Protein AF-A0A098GGW6-F1 (afdb_monomer)

Secondary structure (DSSP, 8-state):
------------PPPP--B------TT-EEEEEEES-TT-TT-EEEEEE--SS--SSTT---BB--EE-TTSEEEEESPPSEEEEEEEEETTEEEEEEEEE-TT-EEEPP-EETHHHHTT--

pLDDT: mean 76.35, std 17.45, range [35.69, 96.44]

Foldseek 3Di:
DDDDPPPPPPPPDDQDAAEDQAQAAQLWKEKEFEPPQAPQVVKDKWKFADDPPPDPDVSPTHTYDWDADSRRIIMDGSDHWHKMKIWIDGVPDTDIDIDTIDHSDHHYDYYHYVVVVVVVVD

Nearest PDB structures (foldseek):
  4v4d-assembly1_B  TM=7.165E-01  e=1.167E-04  Pelobacter acidigallici
  6fwv-assembly1_A  TM=5.714E-01  e=3.503E-02  Bacillus anthracis
  7muy-assembly1_XH  TM=3.701E-01  e=2.649E-03  Legionella pneumophila
  7mus-assembly1_AH  TM=3.831E-01  e=1.054E-02  Legionella pneumophila
  8rt6-assembly1_B  TM=4.602E-01  e=1.236E-01  Escherichia coli

Organism: Legionella micdadei (NCB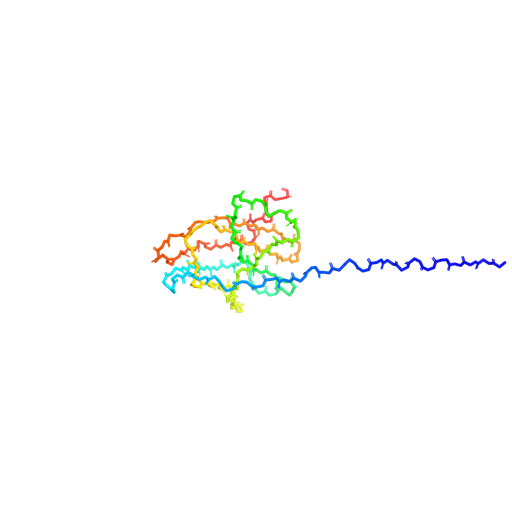I:txid451)

Radius of gyration: 18.22 Å; Cα contacts (8 Å, |Δi|>4): 222; chains: 1; bounding box: 70×32×35 Å

Sequence (122 aa):
MTVSINKKIPLQGIPPVILIKQGGSKKTGVVGRVLPWAGVEGSNIVLRWVTSEIAKEPWYRPVVPLTVTLGGQFYATGLSPGRYELVITTRGLNTSKQFTVKENEIRGLSLIDLRKVEVRQS

Mean predicted aligned error: 10.77 Å

Structure (mmCIF, N/CA/C/O backbone):
data_AF-A0A098GGW6-F1
#
_entry.id   AF-A0A098GGW6-F1
#
loop_
_atom_site.group_PDB
_atom_site.id
_atom_site.type_symbol
_atom_site.label_atom_id
_atom_site.label_alt_id
_atom_site.label_comp_id
_atom_site.label_asym_id
_atom_site.label_entity_id
_atom_site.label_seq_id
_atom_site.pdbx_PDB_ins_code
_atom_site.Cartn_x
_atom_site.Cartn_y
_atom_site.Cartn_z
_atom_site.occupancy
_atom_site.B_iso_or_equiv
_atom_site.auth_seq_id
_atom_site.auth_comp_id
_atom_site.auth_asym_id
_atom_site.auth_atom_id
_atom_site.pdbx_PDB_model_num
ATOM 1 N N . MET A 1 1 ? 57.317 -16.140 -0.641 1.00 37.75 1 MET A N 1
ATOM 2 C CA . MET A 1 1 ? 55.962 -16.733 -0.645 1.00 37.75 1 MET A CA 1
ATOM 3 C C . MET A 1 1 ? 54.968 -15.615 -0.410 1.00 37.75 1 MET A C 1
ATOM 5 O O . MET A 1 1 ? 55.008 -14.998 0.645 1.00 37.75 1 MET A O 1
ATOM 9 N N . THR A 1 2 ? 54.153 -15.297 -1.408 1.00 35.69 2 THR A N 1
ATOM 10 C CA . THR A 1 2 ? 53.204 -14.179 -1.349 1.00 35.69 2 THR A CA 1
ATOM 11 C C . THR A 1 2 ? 51.845 -14.732 -0.938 1.00 35.69 2 THR A C 1
ATOM 13 O O . THR A 1 2 ? 51.257 -15.514 -1.678 1.00 35.69 2 THR A O 1
ATOM 16 N N . VAL A 1 3 ? 51.368 -14.380 0.256 1.00 38.22 3 VAL A N 1
ATOM 17 C CA . VAL A 1 3 ? 50.041 -14.786 0.739 1.00 38.22 3 VAL A CA 1
ATOM 18 C C . VAL A 1 3 ? 49.023 -13.752 0.263 1.00 38.22 3 VAL A C 1
ATOM 20 O O . VAL A 1 3 ? 48.985 -12.625 0.752 1.00 38.22 3 VAL A O 1
ATOM 23 N N . SER A 1 4 ? 48.207 -14.129 -0.718 1.00 42.12 4 SER A N 1
ATOM 24 C CA . SER A 1 4 ? 47.079 -13.331 -1.196 1.00 42.12 4 SER A CA 1
ATOM 25 C C . SER A 1 4 ? 45.936 -13.395 -0.181 1.00 42.12 4 SER A C 1
ATOM 27 O O . SER A 1 4 ? 45.323 -14.443 0.020 1.00 42.12 4 SER A O 1
ATOM 29 N N . ILE A 1 5 ? 45.639 -12.272 0.472 1.00 49.94 5 ILE A N 1
ATOM 30 C CA . ILE A 1 5 ? 44.528 -12.166 1.421 1.00 49.94 5 ILE A CA 1
ATOM 31 C C . ILE A 1 5 ? 43.234 -12.048 0.613 1.00 49.94 5 ILE A C 1
ATOM 33 O O . ILE A 1 5 ? 42.916 -10.992 0.065 1.00 49.94 5 ILE A O 1
ATOM 37 N N . ASN A 1 6 ? 42.486 -13.144 0.524 1.00 47.34 6 ASN A N 1
ATOM 38 C CA . ASN A 1 6 ? 41.160 -13.163 -0.078 1.00 47.34 6 ASN A CA 1
ATOM 39 C C . ASN A 1 6 ? 40.197 -12.424 0.872 1.00 47.34 6 ASN A C 1
ATOM 41 O O . ASN A 1 6 ? 39.682 -13.004 1.830 1.00 47.34 6 ASN A O 1
ATOM 45 N N . LYS A 1 7 ? 40.029 -11.107 0.677 1.00 47.34 7 LYS A N 1
ATOM 46 C CA . LYS A 1 7 ? 39.069 -10.287 1.429 1.00 47.34 7 LYS A CA 1
ATOM 47 C C . LYS A 1 7 ? 37.663 -10.800 1.117 1.00 47.34 7 LYS A C 1
ATOM 49 O O . LYS A 1 7 ? 37.056 -10.395 0.131 1.00 47.34 7 LYS A O 1
ATOM 54 N N . LYS A 1 8 ? 37.138 -11.685 1.970 1.00 50.25 8 LYS A N 1
ATOM 55 C CA . LYS A 1 8 ? 35.704 -11.979 2.017 1.00 50.25 8 LYS A CA 1
ATOM 56 C C . LYS A 1 8 ? 34.993 -10.656 2.283 1.00 50.25 8 LYS A C 1
ATOM 58 O O . LYS A 1 8 ? 35.057 -10.133 3.393 1.00 50.25 8 LYS A O 1
ATOM 63 N N . ILE A 1 9 ? 34.377 -10.097 1.247 1.00 55.53 9 ILE A N 1
ATOM 64 C CA . ILE A 1 9 ? 33.450 -8.977 1.377 1.00 55.53 9 ILE A CA 1
ATOM 65 C C . ILE A 1 9 ? 32.352 -9.482 2.322 1.00 55.53 9 ILE A C 1
ATOM 67 O O . ILE A 1 9 ? 31.722 -10.493 1.995 1.00 55.53 9 ILE A O 1
ATOM 71 N N . PRO A 1 10 ? 32.156 -8.885 3.512 1.00 51.91 10 PRO A N 1
ATOM 72 C CA . PRO A 1 10 ? 31.053 -9.280 4.367 1.00 51.91 10 PRO A CA 1
ATOM 73 C C . PRO A 1 10 ? 29.775 -9.005 3.580 1.00 51.91 10 PRO A C 1
ATOM 75 O O . PRO A 1 10 ? 29.489 -7.860 3.233 1.00 51.91 10 PRO A O 1
ATOM 78 N N . LEU A 1 11 ? 29.053 -10.071 3.229 1.00 46.47 11 LEU A N 1
ATOM 79 C CA . LEU A 1 11 ? 27.734 -9.956 2.626 1.00 46.47 11 LEU A CA 1
ATOM 80 C C . LEU A 1 11 ? 26.900 -9.104 3.582 1.00 46.47 11 LEU A C 1
ATOM 82 O O . LEU A 1 11 ? 26.666 -9.501 4.724 1.00 46.47 11 LEU A O 1
ATOM 86 N N . GLN A 1 12 ? 26.528 -7.902 3.141 1.00 45.66 12 GLN A N 1
ATOM 87 C CA . GLN A 1 12 ? 25.672 -7.012 3.909 1.00 45.66 12 GLN A CA 1
ATOM 88 C C . GLN A 1 12 ? 24.363 -7.760 4.164 1.00 45.66 12 GLN A C 1
ATOM 90 O O . GLN A 1 12 ? 23.614 -8.045 3.231 1.00 45.66 12 GLN A O 1
ATOM 95 N N . GLY A 1 13 ? 24.132 -8.146 5.420 1.00 42.12 13 GLY A N 1
ATOM 96 C CA . GLY A 1 13 ? 22.936 -8.882 5.804 1.00 42.12 13 GLY A CA 1
ATOM 97 C C . GLY A 1 13 ? 21.700 -8.074 5.429 1.00 42.12 13 GLY A C 1
ATOM 98 O O . GLY A 1 13 ? 21.573 -6.914 5.822 1.00 42.12 13 GLY A O 1
ATOM 99 N N . ILE A 1 14 ? 20.801 -8.673 4.650 1.00 51.38 14 ILE A N 1
ATOM 100 C CA . ILE A 1 14 ? 19.496 -8.075 4.379 1.00 51.38 14 ILE A CA 1
ATOM 101 C C . ILE A 1 14 ? 18.720 -8.143 5.701 1.00 51.38 14 ILE A C 1
ATOM 103 O O . ILE A 1 14 ? 18.505 -9.249 6.205 1.00 51.38 14 ILE A O 1
ATOM 107 N N . PRO A 1 15 ? 18.330 -7.006 6.305 1.00 51.41 15 PRO A N 1
ATOM 108 C CA . PRO A 1 15 ? 17.592 -7.033 7.556 1.00 51.41 15 PRO A CA 1
ATOM 109 C C . PRO A 1 15 ? 16.237 -7.729 7.345 1.00 51.41 15 PRO A C 1
ATOM 111 O O . PRO A 1 15 ? 15.606 -7.537 6.299 1.00 51.41 15 PRO A O 1
ATOM 114 N N . PRO A 1 16 ? 15.773 -8.538 8.312 1.00 51.31 16 PRO A N 1
ATOM 115 C CA . PRO A 1 16 ? 14.499 -9.230 8.197 1.00 51.31 16 PRO A CA 1
ATOM 116 C C . PRO A 1 16 ? 13.344 -8.227 8.110 1.00 51.31 16 PRO A C 1
ATOM 118 O O . PRO A 1 16 ? 13.307 -7.220 8.819 1.00 51.31 16 PRO A O 1
ATOM 121 N N . VAL A 1 17 ? 12.368 -8.521 7.250 1.00 59.50 17 VAL A N 1
ATOM 122 C CA . VAL A 1 17 ? 11.119 -7.755 7.181 1.00 59.50 17 VAL A CA 1
ATOM 123 C C . VAL A 1 17 ? 10.212 -8.217 8.318 1.00 59.50 17 VAL A C 1
ATOM 125 O O . VAL A 1 17 ? 9.723 -9.344 8.311 1.00 59.50 17 VAL A O 1
ATOM 128 N N . ILE A 1 18 ? 9.978 -7.342 9.296 1.00 62.75 18 ILE A N 1
ATOM 129 C CA . ILE A 1 18 ? 9.051 -7.609 10.400 1.00 62.75 18 ILE A CA 1
ATOM 130 C C . ILE A 1 18 ? 7.635 -7.239 9.947 1.00 62.75 18 ILE A C 1
ATOM 132 O O . ILE A 1 18 ? 7.340 -6.067 9.694 1.00 62.75 18 ILE A O 1
ATOM 136 N N . LEU A 1 19 ? 6.764 -8.246 9.851 1.00 61.72 19 LEU A N 1
ATOM 137 C CA . LEU A 1 19 ? 5.344 -8.081 9.543 1.00 61.72 19 LEU A CA 1
ATOM 138 C C . LEU A 1 19 ? 4.555 -7.905 10.841 1.00 61.72 19 LEU A C 1
ATOM 140 O O . LEU A 1 19 ? 4.580 -8.779 11.705 1.00 61.72 19 LEU A O 1
ATOM 144 N N . ILE A 1 20 ? 3.817 -6.802 10.963 1.00 63.31 20 ILE A N 1
ATOM 145 C CA . ILE A 1 20 ? 2.924 -6.577 12.105 1.00 63.31 20 ILE A CA 1
ATOM 146 C C . ILE A 1 20 ? 1.478 -6.661 11.631 1.00 63.31 20 ILE A C 1
ATOM 148 O O . ILE A 1 20 ? 1.047 -5.910 10.755 1.00 63.31 20 ILE A O 1
ATOM 152 N N . LYS A 1 21 ? 0.702 -7.553 12.255 1.00 58.88 21 LYS A N 1
ATOM 153 C CA . LYS A 1 21 ? -0.756 -7.540 12.143 1.00 58.88 21 LYS A CA 1
ATOM 154 C C . LYS A 1 21 ? -1.275 -6.401 13.014 1.00 58.88 21 LYS A C 1
ATOM 156 O O . LYS A 1 21 ? -1.310 -6.524 14.235 1.00 58.88 21 LYS A O 1
ATOM 161 N N . GLN A 1 22 ? -1.626 -5.280 12.395 1.00 63.44 22 GLN A N 1
ATOM 162 C CA . GLN A 1 22 ? -2.190 -4.163 13.141 1.00 63.44 22 GLN A CA 1
ATOM 163 C C . GLN A 1 22 ? -3.615 -4.479 13.616 1.00 63.44 22 GLN A C 1
ATOM 165 O O . GLN A 1 22 ? -4.386 -5.142 12.924 1.00 63.44 22 GLN A O 1
ATOM 170 N N . GLY A 1 23 ? -3.931 -4.044 14.837 1.00 63.00 23 GLY A N 1
ATOM 171 C CA . GLY A 1 23 ? -5.198 -4.298 15.530 1.00 63.00 23 GLY A CA 1
ATOM 172 C C . GLY A 1 23 ? -6.327 -3.334 15.159 1.00 63.00 23 GLY A C 1
ATOM 173 O O . GLY A 1 23 ? -7.170 -3.052 16.005 1.00 63.00 23 GLY A O 1
ATOM 174 N N . GLY A 1 24 ? -6.325 -2.782 13.944 1.00 73.44 24 GLY A N 1
ATOM 175 C CA . GLY A 1 24 ? -7.321 -1.807 13.507 1.00 73.44 24 GLY A CA 1
ATOM 176 C C . GLY A 1 24 ? -8.644 -2.427 13.050 1.00 73.44 24 GLY A C 1
ATOM 177 O O . GLY A 1 24 ? -8.776 -3.642 12.870 1.00 73.44 24 GLY A O 1
ATOM 178 N N . SER A 1 25 ? -9.647 -1.574 12.820 1.00 81.56 25 SER A N 1
ATOM 179 C CA . SER A 1 25 ? -10.949 -1.986 12.281 1.00 81.56 25 SER A CA 1
ATOM 180 C C . SER A 1 25 ? -10.812 -2.574 10.874 1.00 81.56 25 SER A C 1
ATOM 182 O O . SER A 1 25 ? -10.118 -2.031 10.014 1.00 81.56 25 SER A O 1
ATOM 184 N N . LYS A 1 26 ? -11.548 -3.658 10.581 1.00 84.38 26 LYS A N 1
ATOM 185 C CA . LYS A 1 26 ? -11.606 -4.251 9.227 1.00 84.38 26 LYS A CA 1
ATOM 186 C C . LYS A 1 26 ? -12.131 -3.275 8.165 1.00 84.38 26 LYS A C 1
ATOM 188 O O . LYS A 1 26 ? -11.888 -3.490 6.983 1.00 84.38 26 LYS A O 1
ATOM 193 N N . LYS A 1 27 ? -12.851 -2.228 8.581 1.00 88.44 27 LYS A N 1
ATOM 194 C CA . LYS A 1 27 ? -13.378 -1.174 7.701 1.00 88.44 27 LYS A CA 1
ATOM 195 C C . LYS A 1 27 ? -12.369 -0.053 7.442 1.00 88.44 27 LYS A C 1
ATOM 197 O O . LYS A 1 27 ? -12.626 0.801 6.603 1.00 88.44 27 LYS A O 1
ATOM 202 N N . THR A 1 28 ? -11.240 -0.064 8.143 1.00 93.25 28 THR A N 1
ATOM 203 C CA . THR A 1 28 ? -10.154 0.898 7.977 1.00 93.25 28 THR A CA 1
ATOM 204 C C . THR A 1 28 ? -9.083 0.290 7.077 1.00 93.25 28 THR A C 1
ATOM 206 O O . THR A 1 28 ? -8.559 -0.796 7.352 1.00 93.25 28 THR A O 1
ATOM 209 N N . GLY A 1 29 ? -8.765 0.959 5.973 1.00 93.56 29 GLY A N 1
ATOM 210 C CA . GLY A 1 29 ? -7.914 0.385 4.939 1.00 93.56 29 GLY A CA 1
ATOM 211 C C . GLY A 1 29 ? -7.400 1.381 3.911 1.00 93.56 29 GLY A C 1
ATOM 212 O O . GLY A 1 29 ? -7.670 2.578 3.967 1.00 93.56 29 GLY A O 1
ATOM 213 N N . VAL A 1 30 ? -6.654 0.859 2.945 1.00 95.88 30 VAL A N 1
ATOM 214 C CA . VAL A 1 30 ? -6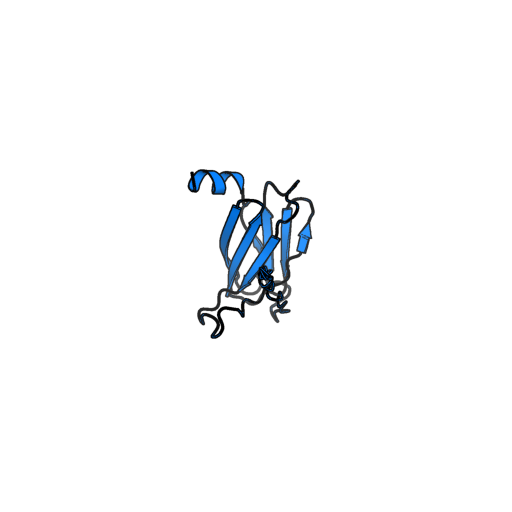.159 1.601 1.785 1.00 95.88 30 VAL A CA 1
ATOM 215 C C . VAL A 1 30 ? -6.272 0.737 0.539 1.00 95.88 30 VAL A C 1
ATOM 217 O O . VAL A 1 30 ? -6.067 -0.475 0.599 1.00 95.88 30 VAL A O 1
ATOM 220 N N . VAL A 1 31 ? -6.569 1.365 -0.593 1.00 96.44 31 VAL A N 1
ATOM 221 C CA . VAL A 1 31 ? -6.555 0.741 -1.917 1.00 96.44 31 VAL A CA 1
ATOM 222 C C . VAL A 1 31 ? -5.931 1.694 -2.930 1.00 96.44 31 VAL A C 1
ATOM 224 O O . VAL A 1 31 ? -6.083 2.914 -2.836 1.00 96.44 31 VAL A O 1
ATOM 227 N N . GLY A 1 32 ? -5.229 1.153 -3.918 1.00 95.81 32 GLY A N 1
ATOM 228 C CA . GLY A 1 32 ? -4.667 1.958 -4.991 1.00 95.81 32 GLY A CA 1
ATOM 229 C C . GLY A 1 32 ? -4.133 1.131 -6.147 1.00 95.81 32 GLY A C 1
ATOM 230 O O . GLY A 1 32 ? -4.280 -0.091 -6.200 1.00 95.81 32 GLY A O 1
ATOM 231 N N . ARG A 1 33 ? -3.514 1.832 -7.099 1.00 93.62 33 ARG A N 1
ATOM 232 C CA . ARG A 1 33 ? -2.885 1.232 -8.273 1.00 93.62 33 ARG A CA 1
ATOM 233 C C . ARG A 1 33 ? -1.577 1.934 -8.600 1.00 93.62 33 ARG A C 1
ATOM 235 O O . ARG A 1 33 ? -1.513 3.165 -8.568 1.00 93.62 33 ARG A O 1
ATOM 242 N N . VAL A 1 34 ? -0.573 1.143 -8.953 1.00 90.69 34 VAL A N 1
ATOM 243 C CA . VAL A 1 34 ? 0.712 1.599 -9.485 1.00 90.69 34 VAL A CA 1
ATOM 244 C C . VAL A 1 34 ? 0.806 1.206 -10.957 1.00 90.69 34 VAL A C 1
ATOM 246 O O . VAL A 1 34 ? 0.440 0.090 -11.320 1.00 90.69 34 VAL A O 1
ATOM 249 N N . LEU A 1 35 ? 1.272 2.119 -11.809 1.00 89.62 35 LEU A N 1
ATOM 250 C CA . LEU A 1 35 ? 1.580 1.848 -13.213 1.00 89.62 35 LEU A CA 1
ATOM 251 C C . LEU A 1 35 ? 2.919 2.491 -13.615 1.00 89.62 35 LEU A C 1
ATOM 253 O O . LEU A 1 35 ? 3.205 3.595 -13.162 1.00 89.62 35 LEU A O 1
ATOM 257 N N . PRO A 1 36 ? 3.694 1.867 -14.518 1.00 87.19 36 PRO A N 1
ATOM 258 C CA . PRO A 1 36 ? 3.583 0.469 -14.935 1.00 87.19 36 PRO A CA 1
ATOM 259 C C . PRO A 1 36 ? 3.931 -0.497 -13.787 1.00 87.19 36 PRO A C 1
ATOM 261 O O . PRO A 1 36 ? 4.767 -0.192 -12.943 1.00 87.19 36 PRO A O 1
ATOM 264 N N . TRP A 1 37 ? 3.277 -1.663 -13.766 1.00 82.25 37 TRP A N 1
ATOM 265 C CA . TRP A 1 37 ? 3.595 -2.765 -12.840 1.00 82.25 37 TRP A CA 1
ATOM 266 C C . TRP A 1 37 ? 3.935 -4.084 -13.559 1.00 82.25 37 TRP A C 1
ATOM 268 O O . TRP A 1 37 ? 4.301 -5.071 -12.934 1.00 82.25 37 TRP A O 1
ATOM 278 N N . ALA A 1 38 ? 3.834 -4.135 -14.887 1.00 64.88 38 ALA A N 1
ATOM 279 C CA . ALA A 1 38 ? 4.303 -5.287 -15.654 1.00 64.88 38 ALA A CA 1
ATOM 280 C C . ALA A 1 38 ? 5.831 -5.214 -15.837 1.00 64.88 38 ALA A C 1
ATOM 282 O O . ALA A 1 38 ? 6.368 -4.126 -16.039 1.00 64.88 38 ALA A O 1
ATOM 283 N N . GLY A 1 39 ? 6.525 -6.357 -15.777 1.00 59.69 39 GLY A N 1
ATOM 284 C CA . GLY A 1 39 ? 7.972 -6.447 -16.040 1.00 59.69 39 GLY A CA 1
ATOM 285 C C . GLY A 1 39 ? 8.883 -5.971 -14.902 1.00 59.69 39 GLY A C 1
ATOM 286 O O . GLY A 1 39 ? 10.098 -5.905 -15.067 1.00 59.69 39 GLY A O 1
ATOM 287 N N . VAL A 1 40 ? 8.327 -5.664 -13.730 1.00 62.25 40 VAL A N 1
ATOM 288 C CA . VAL A 1 40 ? 9.087 -5.172 -12.574 1.00 62.25 40 VAL A CA 1
ATOM 289 C C . VAL A 1 40 ? 9.595 -6.321 -11.692 1.00 62.25 40 VAL A C 1
ATOM 291 O O . VAL A 1 40 ? 9.368 -6.374 -10.484 1.00 62.25 40 VAL A O 1
ATOM 294 N N . GLU A 1 41 ? 10.314 -7.264 -12.301 1.00 63.38 41 GLU A N 1
ATOM 295 C CA . GLU A 1 41 ? 11.036 -8.310 -11.571 1.00 63.38 41 GLU A CA 1
ATOM 296 C C . GLU A 1 41 ? 12.032 -7.680 -10.582 1.00 63.38 41 GLU A C 1
ATOM 298 O O . GLU A 1 41 ? 12.952 -6.957 -10.973 1.00 63.38 41 GLU A O 1
ATOM 303 N N . GLY A 1 42 ? 11.856 -7.945 -9.285 1.00 64.81 42 GLY A N 1
ATOM 304 C CA . GLY A 1 42 ? 12.655 -7.330 -8.216 1.00 64.81 42 GLY A CA 1
ATOM 305 C C . GLY A 1 42 ? 12.079 -6.025 -7.661 1.00 64.81 42 GLY A C 1
ATOM 306 O O . GLY A 1 42 ? 12.794 -5.284 -6.992 1.00 64.81 42 GLY A O 1
ATOM 307 N N . SER A 1 43 ? 10.803 -5.736 -7.927 1.00 74.75 43 SER A N 1
ATOM 308 C CA . SER A 1 43 ? 10.112 -4.606 -7.304 1.00 74.75 43 SER A CA 1
ATOM 309 C C . SER A 1 43 ? 9.392 -4.993 -6.031 1.00 74.75 43 SER 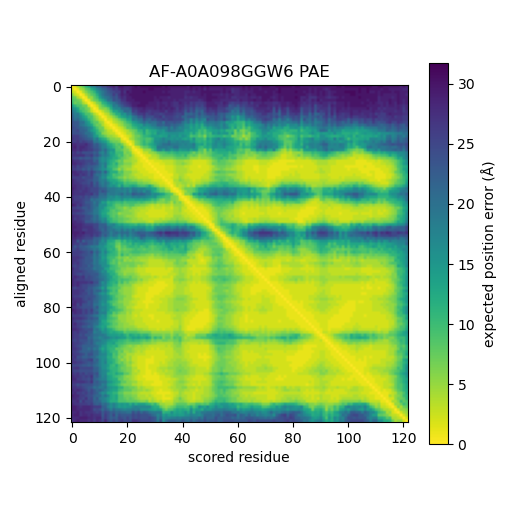A C 1
ATOM 311 O O . SER A 1 43 ? 8.939 -6.123 -5.863 1.00 74.75 43 SER A O 1
ATOM 313 N N . ASN A 1 44 ? 9.275 -4.022 -5.138 1.00 82.19 44 ASN A N 1
ATOM 314 C CA . ASN A 1 44 ? 8.629 -4.181 -3.858 1.00 82.19 44 ASN A CA 1
ATOM 315 C C . ASN A 1 44 ? 7.737 -2.974 -3.577 1.00 82.19 44 ASN A C 1
ATOM 317 O O . ASN A 1 44 ? 8.107 -1.831 -3.845 1.00 82.19 44 ASN A O 1
ATOM 321 N N . ILE A 1 45 ? 6.563 -3.235 -3.022 1.00 87.25 45 ILE A N 1
ATOM 322 C CA . ILE A 1 45 ? 5.669 -2.211 -2.501 1.00 87.25 45 ILE A CA 1
ATOM 323 C C . ILE A 1 45 ? 5.356 -2.569 -1.059 1.00 87.25 45 ILE A C 1
ATOM 325 O O . ILE A 1 45 ? 4.892 -3.667 -0.755 1.00 87.25 45 ILE A O 1
ATOM 329 N N . VAL A 1 46 ? 5.640 -1.638 -0.158 1.00 89.00 46 VAL A N 1
ATOM 330 C CA . VAL A 1 46 ? 5.450 -1.839 1.274 1.00 89.00 46 VAL A CA 1
ATOM 331 C C . VAL A 1 46 ? 4.696 -0.666 1.866 1.00 89.00 46 VAL A C 1
ATOM 333 O O . VAL A 1 46 ? 4.925 0.490 1.509 1.00 89.00 46 VAL A O 1
ATOM 336 N N . LEU A 1 47 ? 3.795 -0.970 2.791 1.00 90.56 47 LEU A N 1
ATOM 337 C CA . LEU A 1 47 ? 3.088 0.028 3.575 1.00 90.56 47 LEU A CA 1
ATOM 338 C C . LEU A 1 47 ? 3.752 0.133 4.943 1.00 90.56 47 LEU A C 1
ATOM 340 O O . LEU A 1 47 ? 4.002 -0.876 5.597 1.00 90.56 47 LEU A O 1
ATOM 344 N N . ARG A 1 48 ? 4.036 1.350 5.391 1.00 88.81 48 ARG A N 1
ATOM 345 C CA . ARG A 1 48 ? 4.630 1.618 6.702 1.00 88.81 48 ARG A CA 1
ATOM 346 C C . ARG A 1 48 ? 3.750 2.573 7.476 1.00 88.81 48 ARG A C 1
ATOM 348 O O . ARG A 1 48 ? 3.202 3.514 6.907 1.00 88.81 48 ARG A O 1
ATOM 355 N N . TRP A 1 49 ? 3.643 2.347 8.775 1.00 86.50 49 TRP A N 1
ATOM 356 C CA . TRP A 1 49 ? 3.094 3.344 9.682 1.00 86.50 49 TRP A CA 1
ATOM 357 C C . TRP A 1 49 ? 4.143 4.435 9.913 1.00 86.50 49 TRP A C 1
ATOM 359 O O . TRP A 1 49 ? 5.301 4.127 10.193 1.00 86.50 49 TRP A O 1
ATOM 369 N N . VAL A 1 50 ? 3.748 5.703 9.822 1.00 84.81 50 VAL A N 1
ATOM 370 C CA . VAL A 1 50 ? 4.618 6.841 10.140 1.00 84.81 50 VAL A CA 1
ATOM 371 C C . VAL A 1 50 ? 4.411 7.198 11.609 1.00 84.81 50 VAL A C 1
ATOM 373 O O . VAL A 1 50 ? 3.444 7.872 11.965 1.00 84.81 50 VAL A O 1
ATOM 376 N N . THR A 1 51 ? 5.285 6.692 12.479 1.00 72.00 51 THR A N 1
ATOM 377 C CA . THR A 1 51 ? 5.297 7.048 13.904 1.00 72.00 51 THR A CA 1
ATOM 378 C C . THR A 1 51 ? 6.062 8.362 14.070 1.00 72.00 51 THR A C 1
ATOM 380 O O . THR A 1 51 ? 7.097 8.568 13.440 1.00 72.00 51 THR A O 1
ATOM 383 N N . SER A 1 52 ? 5.558 9.279 14.900 1.00 55.34 52 SER A N 1
ATOM 384 C CA . SER A 1 52 ? 6.293 10.489 15.310 1.00 55.34 52 SER A CA 1
ATOM 385 C C . SER A 1 52 ? 7.508 10.150 16.174 1.00 55.34 52 SER A C 1
ATOM 387 O O . SER A 1 52 ? 8.509 10.861 16.154 1.00 55.34 52 SER A O 1
ATOM 389 N N . GLU A 1 53 ? 7.441 9.031 16.894 1.00 55.28 53 GLU A N 1
ATOM 390 C CA . GLU A 1 53 ? 8.603 8.400 17.499 1.00 55.28 53 GLU A CA 1
ATOM 391 C C . GLU A 1 53 ? 9.409 7.756 16.382 1.00 55.28 53 GLU A C 1
ATOM 393 O O . GLU A 1 53 ? 9.117 6.643 15.946 1.00 55.28 53 GLU A O 1
ATOM 398 N N . ILE A 1 54 ? 10.400 8.490 15.878 1.00 51.91 54 ILE A N 1
ATOM 399 C CA . ILE A 1 54 ? 11.535 7.913 15.163 1.00 51.91 54 ILE A CA 1
ATOM 400 C C . ILE A 1 54 ? 11.935 6.694 15.984 1.00 51.91 54 ILE A C 1
ATOM 402 O O . ILE A 1 54 ? 12.307 6.851 17.149 1.00 51.91 54 ILE A O 1
ATOM 406 N N . ALA A 1 55 ? 11.728 5.498 15.426 1.00 54.06 55 ALA A N 1
ATOM 407 C CA . ALA A 1 55 ? 11.994 4.251 16.119 1.00 54.06 55 ALA A CA 1
ATOM 408 C C . ALA A 1 55 ? 13.342 4.397 16.827 1.00 54.06 55 ALA A C 1
ATOM 410 O O . ALA A 1 55 ? 14.322 4.782 16.184 1.00 54.06 55 ALA A O 1
ATOM 411 N N . LYS A 1 56 ? 13.383 4.129 18.141 1.00 55.94 56 LYS A N 1
ATOM 412 C CA . LYS A 1 56 ? 14.617 4.153 18.952 1.00 55.94 56 LYS A CA 1
ATOM 413 C C . LYS A 1 56 ? 15.784 3.418 18.272 1.00 55.94 56 LYS A C 1
ATOM 415 O O . LYS A 1 56 ? 16.941 3.635 18.606 1.00 55.94 56 LYS A O 1
ATOM 420 N N . GLU A 1 57 ? 15.456 2.569 17.307 1.00 65.44 57 GLU A N 1
ATOM 421 C CA . GLU A 1 57 ? 16.324 1.718 16.532 1.00 65.44 57 GLU A CA 1
ATOM 422 C C . GLU A 1 57 ? 16.120 1.962 15.021 1.00 65.44 57 GLU A C 1
ATOM 424 O O . GLU A 1 57 ? 15.058 1.645 14.478 1.00 65.44 57 GLU A O 1
ATOM 429 N N . PRO A 1 58 ? 17.133 2.469 14.291 1.00 65.62 58 PRO A N 1
ATOM 430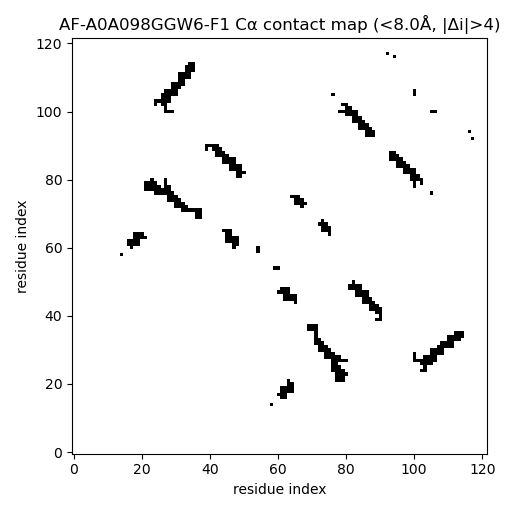 C CA . PRO A 1 58 ? 17.044 2.748 12.851 1.00 65.62 58 PRO A CA 1
ATOM 431 C C . PRO A 1 58 ? 16.699 1.533 11.973 1.00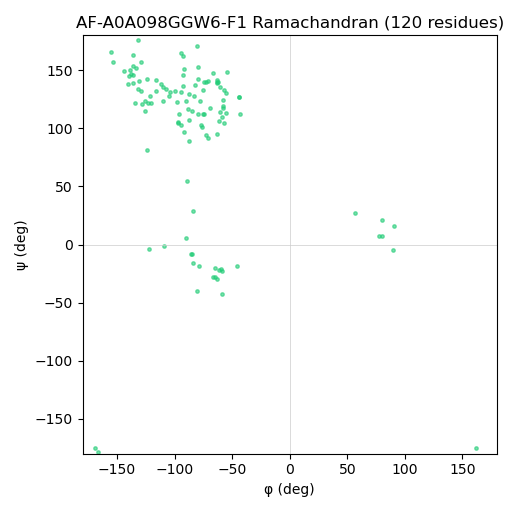 65.62 58 PRO A C 1
ATOM 433 O O . PRO A 1 58 ? 16.208 1.701 10.848 1.00 65.62 58 PRO A O 1
ATOM 436 N N . TRP A 1 59 ? 16.973 0.326 12.482 1.00 67.88 59 TRP A N 1
ATOM 437 C CA . TRP A 1 59 ? 16.684 -0.964 11.852 1.00 67.88 59 TRP A CA 1
ATOM 438 C C . TRP A 1 59 ? 15.248 -1.449 12.091 1.00 67.88 59 TRP A C 1
ATOM 440 O O . TRP A 1 59 ? 14.773 -2.318 11.360 1.00 67.88 59 TRP A O 1
ATOM 450 N N . TYR A 1 60 ? 14.529 -0.880 13.063 1.00 70.62 60 TYR A N 1
ATOM 451 C CA . TYR A 1 60 ? 13.154 -1.260 13.360 1.00 70.62 60 TYR A CA 1
ATOM 452 C C . TYR A 1 60 ? 12.174 -0.459 12.498 1.00 70.62 60 TYR A C 1
ATOM 454 O O . TYR A 1 60 ? 11.709 0.622 12.856 1.00 70.62 60 TYR A O 1
ATOM 462 N N . ARG A 1 61 ? 11.871 -0.995 11.311 1.00 71.25 61 ARG A N 1
ATOM 463 C CA . ARG A 1 61 ? 10.918 -0.399 10.360 1.00 71.25 61 ARG A CA 1
ATOM 464 C C . ARG A 1 61 ? 9.827 -1.405 10.005 1.00 71.25 61 ARG A C 1
ATOM 466 O O . ARG A 1 61 ? 9.933 -2.061 8.965 1.00 71.25 61 ARG A O 1
ATOM 473 N N . PRO A 1 62 ? 8.803 -1.565 10.859 1.00 74.38 62 PRO A N 1
ATOM 474 C CA . PRO A 1 62 ? 7.766 -2.553 10.626 1.00 74.38 62 PRO A CA 1
ATOM 475 C C . PRO A 1 62 ? 6.988 -2.248 9.348 1.00 74.38 62 PRO A C 1
ATOM 477 O O . PRO A 1 62 ? 6.672 -1.095 9.039 1.00 74.38 62 PRO A O 1
ATOM 480 N N . VAL A 1 63 ? 6.677 -3.310 8.611 1.00 83.00 63 VAL A N 1
ATOM 481 C CA . VAL A 1 63 ? 5.889 -3.241 7.384 1.00 83.00 63 VAL A CA 1
ATOM 482 C C . VAL A 1 63 ? 4.507 -3.818 7.653 1.00 83.00 63 VAL A C 1
ATOM 484 O O . VAL A 1 63 ? 4.350 -4.882 8.256 1.00 83.00 63 VAL A O 1
ATOM 487 N N . VAL A 1 64 ? 3.493 -3.099 7.188 1.00 86.12 64 VAL A N 1
ATOM 488 C CA . VAL A 1 64 ? 2.116 -3.570 7.148 1.00 86.12 64 VAL A CA 1
ATOM 489 C C . VAL A 1 64 ? 1.937 -4.416 5.885 1.00 86.12 64 VAL A C 1
ATOM 491 O O . VAL A 1 64 ? 2.271 -3.942 4.792 1.00 86.12 64 VAL A O 1
ATOM 494 N N . PRO A 1 65 ? 1.419 -5.652 6.002 1.00 81.69 65 PRO A N 1
ATOM 495 C CA . PRO A 1 65 ? 1.157 -6.500 4.848 1.00 81.69 65 PRO A CA 1
ATOM 496 C C . PRO A 1 65 ? 0.243 -5.811 3.826 1.00 81.69 65 PRO A C 1
ATOM 498 O O . PRO A 1 65 ? -0.826 -5.306 4.174 1.00 81.69 65 PRO A O 1
ATOM 501 N N . LEU A 1 66 ? 0.654 -5.834 2.559 1.00 87.44 66 LEU A N 1
ATOM 502 C CA . LEU A 1 66 ? -0.153 -5.424 1.413 1.00 87.44 66 LEU A CA 1
ATOM 503 C C . LEU A 1 66 ? -0.481 -6.652 0.575 1.00 87.44 66 LEU A C 1
ATOM 505 O O . LEU A 1 66 ? 0.390 -7.476 0.305 1.00 87.44 66 LEU A O 1
ATOM 509 N N . THR A 1 67 ? -1.721 -6.738 0.105 1.00 89.25 67 THR A N 1
ATOM 510 C CA . THR A 1 67 ? -2.035 -7.626 -1.015 1.00 89.25 67 THR A CA 1
ATOM 511 C C . THR A 1 67 ? -1.791 -6.865 -2.305 1.00 89.25 67 THR A C 1
ATOM 513 O O . THR A 1 67 ? -2.281 -5.746 -2.452 1.00 89.25 67 THR A O 1
ATOM 516 N N . VAL A 1 68 ? -1.040 -7.460 -3.230 1.00 88.25 68 VAL A N 1
ATOM 517 C CA . VAL A 1 68 ? -0.673 -6.856 -4.515 1.00 88.25 68 VAL A CA 1
ATOM 518 C C . VAL A 1 68 ? -1.007 -7.840 -5.623 1.00 88.25 68 VAL A C 1
ATOM 520 O O . VAL A 1 68 ? -0.688 -9.022 -5.543 1.00 88.25 68 VAL A O 1
ATOM 523 N N . THR A 1 69 ? -1.669 -7.348 -6.658 1.00 87.81 69 THR A N 1
ATOM 524 C CA . THR A 1 69 ? -2.040 -8.135 -7.836 1.00 87.81 69 THR A CA 1
ATOM 525 C C . THR A 1 69 ? -0.991 -7.991 -8.940 1.00 87.81 69 THR A C 1
ATOM 527 O O . THR A 1 69 ? -0.209 -7.039 -8.959 1.00 87.81 69 THR A O 1
ATOM 530 N N . LEU A 1 70 ? -1.027 -8.886 -9.930 1.00 83.50 70 LEU A N 1
ATOM 531 C CA . LEU A 1 70 ? -0.149 -8.815 -11.107 1.00 83.50 70 LEU A CA 1
ATOM 532 C C . LEU A 1 70 ? -0.347 -7.533 -11.941 1.00 83.50 70 LEU A C 1
ATOM 534 O O . LEU A 1 70 ? 0.552 -7.133 -12.672 1.00 83.50 70 LEU A O 1
ATOM 538 N N . GLY A 1 71 ? -1.500 -6.865 -11.826 1.00 84.44 71 GLY A N 1
ATOM 539 C CA . GLY A 1 71 ? -1.813 -5.622 -12.541 1.00 84.44 71 GLY A CA 1
ATOM 540 C C . GLY A 1 71 ? -1.418 -4.334 -11.806 1.00 84.44 71 GLY A C 1
ATOM 541 O O . GLY A 1 71 ? -1.770 -3.241 -12.270 1.00 84.44 71 GLY A O 1
ATOM 542 N N . GLY A 1 72 ? -0.730 -4.448 -10.664 1.00 87.62 72 GLY A N 1
ATOM 543 C CA . GLY A 1 72 ? -0.276 -3.314 -9.854 1.00 87.62 72 GLY A CA 1
ATOM 544 C C . GLY A 1 72 ? -1.341 -2.705 -8.951 1.00 87.62 72 GLY A C 1
ATOM 545 O O . GLY A 1 72 ? -1.101 -1.659 -8.344 1.00 87.62 72 GLY A O 1
ATOM 546 N N . GLN A 1 73 ? -2.526 -3.315 -8.856 1.00 92.69 73 GLN A N 1
ATOM 547 C CA . GLN A 1 73 ? -3.497 -2.968 -7.821 1.00 92.69 73 GLN A CA 1
ATOM 548 C C . GLN A 1 73 ? -3.022 -3.504 -6.471 1.00 92.69 73 GLN A C 1
ATOM 550 O O . GLN A 1 73 ? -2.548 -4.641 -6.399 1.00 92.69 73 GLN A O 1
ATOM 555 N N . PHE A 1 74 ? -3.196 -2.713 -5.416 1.00 92.44 74 PHE A N 1
ATOM 556 C CA . PHE A 1 74 ? -2.855 -3.100 -4.052 1.00 92.44 74 PHE A CA 1
ATOM 557 C C . PHE A 1 74 ? -3.944 -2.704 -3.057 1.00 92.44 74 PHE A C 1
ATOM 559 O O . PHE A 1 74 ? -4.663 -1.725 -3.274 1.00 92.44 74 PHE A O 1
ATOM 566 N N . TYR A 1 75 ? -4.030 -3.435 -1.945 1.00 93.94 75 TYR A N 1
ATOM 567 C CA . TYR A 1 75 ? -4.894 -3.076 -0.824 1.00 93.94 75 TYR A CA 1
ATOM 568 C C . TYR A 1 75 ? -4.399 -3.618 0.525 1.00 93.94 75 TYR A C 1
ATOM 570 O O . TYR A 1 75 ? -3.677 -4.616 0.591 1.00 93.94 75 TYR A O 1
ATOM 578 N N . ALA A 1 76 ? -4.832 -2.963 1.605 1.00 92.62 76 ALA A N 1
ATOM 579 C CA . ALA A 1 76 ? -4.734 -3.441 2.985 1.00 92.62 76 ALA A CA 1
ATOM 580 C C . ALA A 1 76 ? -5.968 -3.017 3.794 1.00 92.62 76 ALA A C 1
ATOM 582 O O . ALA A 1 76 ? -6.550 -1.961 3.552 1.00 92.62 76 ALA A O 1
ATOM 583 N N . THR A 1 77 ? -6.344 -3.834 4.776 1.00 92.25 77 THR A N 1
ATOM 584 C CA . THR A 1 77 ? -7.471 -3.609 5.702 1.00 92.25 77 THR A CA 1
ATOM 585 C C . THR A 1 77 ? -7.049 -3.951 7.128 1.00 92.25 77 THR A C 1
ATOM 587 O O . THR A 1 77 ? -6.086 -4.696 7.304 1.00 92.25 77 THR A O 1
ATOM 590 N N . GLY A 1 78 ? -7.788 -3.495 8.143 1.00 90.12 78 GLY A N 1
ATOM 591 C CA . GLY A 1 78 ? -7.378 -3.696 9.540 1.00 90.12 78 GLY A CA 1
ATOM 592 C C . GLY A 1 78 ? -6.314 -2.691 9.983 1.00 90.12 78 GLY A C 1
ATOM 593 O O . GLY A 1 78 ? -5.560 -2.949 10.918 1.00 90.12 78 GLY A O 1
ATOM 594 N N . LEU A 1 79 ? -6.218 -1.564 9.277 1.00 90.75 79 LEU A N 1
ATOM 595 C CA . LEU A 1 79 ? -5.303 -0.479 9.605 1.00 90.75 79 LEU A CA 1
ATOM 596 C C . LEU A 1 79 ? -5.830 0.274 10.827 1.00 90.75 79 LEU A C 1
ATOM 598 O O . LEU A 1 79 ? -7.032 0.515 10.914 1.00 90.75 79 LEU A O 1
ATOM 602 N N . SER A 1 80 ? -4.970 0.681 11.760 1.00 90.81 80 SER A N 1
ATOM 603 C CA . SER A 1 80 ? -5.409 1.660 12.766 1.00 90.81 80 SER A CA 1
ATOM 604 C C . SER A 1 80 ? -5.379 3.075 12.156 1.00 90.81 80 SER A C 1
ATOM 606 O O . SER A 1 80 ? -4.604 3.319 11.221 1.00 90.81 80 SER A O 1
ATOM 608 N N . PRO A 1 81 ? -6.213 4.021 12.622 1.00 91.62 81 PRO A N 1
ATOM 609 C CA . PRO A 1 81 ? -6.204 5.390 12.113 1.00 91.62 81 PRO A CA 1
ATOM 610 C C . PRO A 1 81 ? -4.848 6.048 12.337 1.00 91.62 81 PRO A C 1
ATOM 612 O O . PRO A 1 81 ? -4.281 5.954 13.424 1.00 91.62 81 PRO A O 1
ATOM 615 N N . GLY A 1 82 ? -4.331 6.740 11.329 1.00 91.25 82 GLY A N 1
ATOM 616 C CA . GLY A 1 82 ? -3.001 7.324 11.428 1.00 91.25 82 GLY A CA 1
ATOM 617 C C . GLY A 1 82 ? -2.391 7.696 10.091 1.00 91.25 82 GLY A C 1
ATOM 618 O O . GLY A 1 82 ? -3.029 7.621 9.037 1.00 91.25 82 GLY A O 1
ATOM 619 N N . ARG A 1 83 ? -1.131 8.128 10.156 1.00 92.31 83 ARG A N 1
ATOM 620 C CA . ARG A 1 83 ? -0.327 8.482 8.990 1.00 92.31 83 ARG A CA 1
ATOM 621 C C . ARG A 1 83 ? 0.469 7.271 8.531 1.00 92.31 83 ARG A C 1
ATOM 623 O O . ARG A 1 83 ? 1.091 6.579 9.331 1.00 92.31 83 ARG A O 1
ATOM 630 N N . TYR A 1 84 ? 0.483 7.065 7.227 1.00 91.94 84 TYR A N 1
ATOM 631 C CA . TYR A 1 84 ? 1.172 5.973 6.573 1.00 91.94 84 TYR A CA 1
ATOM 632 C C . TYR A 1 84 ? 2.055 6.486 5.444 1.00 91.94 84 TYR A C 1
ATOM 634 O O . TYR A 1 84 ? 1.824 7.557 4.879 1.00 91.94 84 TYR A O 1
ATOM 642 N N . GLU A 1 85 ? 3.055 5.685 5.105 1.00 92.50 85 GLU A N 1
ATOM 643 C CA . GLU A 1 85 ? 3.916 5.853 3.949 1.00 92.50 85 GLU A CA 1
ATOM 644 C C . GLU A 1 85 ? 3.848 4.593 3.086 1.00 92.50 85 GLU A C 1
ATOM 646 O O . GLU A 1 85 ? 4.153 3.490 3.541 1.00 92.50 85 GLU A O 1
ATOM 651 N N . LEU A 1 86 ? 3.449 4.764 1.830 1.00 92.44 86 LEU A N 1
ATOM 652 C CA . LEU A 1 86 ? 3.587 3.746 0.801 1.00 92.44 86 LEU A CA 1
ATOM 653 C C . LEU A 1 86 ? 4.954 3.915 0.150 1.00 92.44 86 LEU A C 1
ATOM 655 O O . LEU A 1 86 ? 5.197 4.950 -0.467 1.00 92.44 86 LEU A O 1
ATOM 659 N N . VAL A 1 87 ? 5.825 2.922 0.275 1.00 89.50 87 VAL A N 1
ATOM 660 C CA . VAL A 1 87 ? 7.142 2.905 -0.371 1.00 89.50 87 VAL A CA 1
ATOM 661 C C . VAL A 1 87 ? 7.088 1.942 -1.544 1.00 89.50 87 VAL A C 1
ATOM 663 O O . VAL A 1 87 ? 6.671 0.795 -1.386 1.00 89.50 87 VAL A O 1
ATOM 666 N N . ILE A 1 88 ? 7.505 2.415 -2.713 1.00 88.00 88 ILE A N 1
ATOM 667 C CA . ILE A 1 88 ? 7.567 1.647 -3.951 1.00 88.00 88 ILE A CA 1
ATOM 668 C C . ILE A 1 88 ? 9.017 1.659 -4.418 1.00 88.00 88 ILE A C 1
ATOM 670 O O . ILE A 1 88 ? 9.606 2.716 -4.648 1.00 88.00 88 ILE A O 1
ATOM 674 N N . THR A 1 89 ? 9.585 0.472 -4.563 1.00 84.69 89 THR A N 1
ATOM 675 C CA . THR A 1 89 ? 10.949 0.264 -5.035 1.00 84.69 89 THR A CA 1
ATOM 676 C C . THR A 1 89 ? 10.897 -0.593 -6.286 1.00 84.69 89 THR A C 1
ATOM 678 O O . THR A 1 89 ? 10.288 -1.658 -6.273 1.00 84.69 89 THR A O 1
ATOM 681 N N . THR A 1 90 ? 11.534 -0.138 -7.358 1.00 79.56 90 THR A N 1
ATOM 682 C CA . THR A 1 90 ? 11.701 -0.882 -8.609 1.00 79.56 90 THR A CA 1
ATOM 683 C C . THR A 1 90 ? 13.161 -0.822 -9.060 1.00 79.56 90 THR A C 1
ATOM 685 O O . THR A 1 90 ? 13.987 -0.155 -8.430 1.00 79.56 90 THR A O 1
ATOM 688 N N . ARG A 1 91 ? 13.521 -1.515 -10.151 1.00 73.94 91 ARG A N 1
ATOM 689 C CA . ARG A 1 91 ? 14.864 -1.394 -10.745 1.00 73.94 91 ARG A CA 1
ATOM 690 C C . ARG A 1 91 ? 15.089 0.057 -11.194 1.00 73.94 91 ARG A C 1
ATOM 692 O O . ARG A 1 91 ? 14.501 0.482 -12.179 1.00 73.94 91 ARG A O 1
ATOM 699 N N . GLY A 1 92 ? 15.911 0.801 -10.453 1.00 72.00 92 GLY A N 1
ATOM 700 C CA . GLY A 1 92 ? 16.295 2.181 -10.775 1.00 72.00 92 GLY A CA 1
ATOM 701 C C . GLY A 1 92 ? 15.400 3.286 -10.202 1.00 72.00 92 GLY A C 1
ATOM 702 O O . GLY A 1 92 ? 15.762 4.449 -10.326 1.00 72.00 92 GLY A O 1
ATOM 703 N N . LEU A 1 93 ? 14.288 2.960 -9.529 1.00 77.69 93 LEU A N 1
ATOM 704 C CA . LEU A 1 93 ? 13.393 3.963 -8.942 1.00 77.69 93 LEU A CA 1
ATOM 705 C C . LEU A 1 93 ? 13.036 3.617 -7.497 1.00 77.69 93 LEU A C 1
ATOM 707 O O . LEU A 1 93 ? 12.633 2.499 -7.174 1.00 77.69 93 LEU A O 1
ATOM 711 N N . ASN A 1 94 ? 13.124 4.618 -6.625 1.00 83.00 94 ASN A N 1
ATOM 712 C CA . ASN A 1 94 ? 12.598 4.550 -5.271 1.00 83.00 94 ASN A CA 1
ATOM 713 C C . ASN A 1 94 ? 11.719 5.773 -5.024 1.00 83.00 94 ASN A C 1
ATOM 715 O O . ASN A 1 94 ? 12.172 6.910 -5.150 1.00 83.00 94 ASN A O 1
ATOM 719 N N . THR A 1 95 ? 10.452 5.543 -4.697 1.00 86.19 95 THR A N 1
ATOM 720 C CA . THR A 1 95 ? 9.490 6.613 -4.449 1.00 86.19 95 THR A CA 1
ATOM 721 C C . THR A 1 95 ? 8.619 6.284 -3.251 1.00 86.19 95 THR A C 1
ATOM 723 O O . THR A 1 95 ? 8.347 5.117 -2.962 1.00 86.19 95 THR A O 1
ATOM 726 N N . SER A 1 96 ? 8.167 7.317 -2.544 1.00 89.62 96 SER A N 1
ATOM 727 C CA . SER A 1 96 ? 7.216 7.154 -1.457 1.00 89.62 96 SER A CA 1
ATOM 728 C C . SER A 1 96 ? 6.080 8.163 -1.529 1.00 89.62 96 SER A C 1
ATOM 730 O O . SER A 1 96 ? 6.204 9.261 -2.076 1.00 89.62 96 SER A O 1
ATOM 732 N N . LYS A 1 97 ? 4.928 7.765 -0.990 1.00 91.06 97 LYS A N 1
ATOM 733 C CA . LYS A 1 97 ? 3.743 8.611 -0.882 1.00 91.06 97 LYS A CA 1
ATOM 734 C C . LYS A 1 97 ? 3.154 8.481 0.507 1.00 91.06 97 LYS A C 1
ATOM 736 O O . LYS A 1 97 ? 2.762 7.393 0.924 1.00 91.06 97 LYS A O 1
ATOM 741 N N . GLN A 1 98 ? 3.053 9.607 1.198 1.00 94.25 98 GLN A N 1
ATOM 742 C CA . GLN A 1 98 ? 2.430 9.658 2.511 1.00 94.25 98 GLN A CA 1
ATOM 743 C C . GLN A 1 98 ? 0.949 10.007 2.412 1.00 94.25 98 GLN A C 1
ATOM 745 O O . GLN A 1 98 ? 0.526 10.772 1.543 1.00 94.25 98 GLN A O 1
ATOM 750 N N . PHE A 1 99 ? 0.158 9.430 3.307 1.00 94.19 99 PHE A N 1
ATOM 751 C CA . PHE A 1 99 ? -1.277 9.663 3.406 1.00 94.19 99 PHE A CA 1
ATOM 752 C C . PHE A 1 99 ? -1.767 9.374 4.826 1.00 94.19 99 PHE A C 1
ATOM 754 O O . PHE A 1 99 ? -1.070 8.746 5.618 1.00 94.19 99 PHE A O 1
ATOM 761 N N . THR A 1 100 ? -2.975 9.827 5.139 1.00 94.62 100 THR A N 1
ATOM 762 C CA . THR A 1 100 ? -3.632 9.574 6.425 1.00 94.62 100 THR A CA 1
ATOM 763 C C . THR A 1 100 ? -4.888 8.750 6.188 1.00 94.62 100 THR A C 1
ATOM 765 O O . THR A 1 100 ? -5.590 8.976 5.200 1.00 94.62 100 THR A O 1
ATOM 768 N N . VAL A 1 101 ? -5.160 7.814 7.092 1.00 93.69 101 VAL A N 1
ATOM 769 C CA . VAL A 1 101 ? -6.382 7.004 7.123 1.00 93.69 101 VAL A CA 1
ATOM 7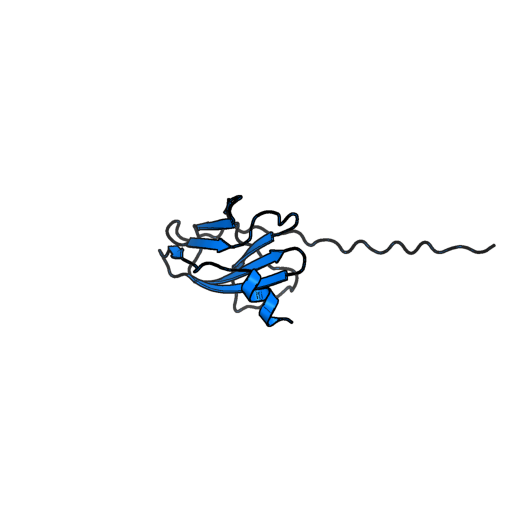70 C C . VAL A 1 101 ? -7.145 7.333 8.404 1.00 93.69 101 VAL A C 1
ATOM 772 O O . VAL A 1 101 ? -6.543 7.373 9.480 1.00 93.69 101 VAL A O 1
ATOM 775 N N . LYS A 1 102 ? -8.450 7.593 8.300 1.00 94.69 102 LYS A N 1
ATOM 776 C CA . LYS A 1 102 ? -9.346 7.803 9.445 1.00 94.69 102 LYS A CA 1
ATOM 777 C C . LYS A 1 102 ? -10.021 6.497 9.868 1.00 94.69 102 LYS A C 1
ATOM 779 O O . LYS A 1 102 ? -10.074 5.536 9.108 1.00 94.69 102 LYS A O 1
ATOM 784 N N . GLU A 1 103 ? -10.559 6.468 11.084 1.00 93.75 103 GLU A N 1
ATOM 785 C CA . GLU A 1 103 ? -11.329 5.321 11.577 1.00 93.75 103 GLU A CA 1
ATOM 786 C C . GLU A 1 103 ? -12.513 5.010 10.653 1.00 93.75 103 GLU A C 1
ATOM 788 O O . GLU A 1 103 ? -13.255 5.909 10.257 1.00 93.75 103 GLU A O 1
ATOM 793 N N . ASN A 1 104 ? -12.679 3.729 10.322 1.00 94.00 104 ASN A N 1
ATOM 794 C CA . ASN A 1 104 ? -13.677 3.203 9.392 1.00 94.00 104 ASN A CA 1
ATOM 795 C C . ASN A 1 104 ? -13.630 3.810 7.969 1.00 94.00 104 ASN A C 1
ATOM 797 O O . ASN A 1 104 ? -14.649 3.826 7.279 1.00 94.00 104 ASN A O 1
ATOM 801 N N . GLU A 1 105 ? -12.463 4.285 7.514 1.00 94.69 105 GLU A N 1
ATOM 802 C CA . GLU A 1 105 ? -12.234 4.772 6.144 1.00 94.69 105 GLU A CA 1
ATOM 803 C C . GLU A 1 105 ? -11.450 3.747 5.309 1.00 94.69 105 GLU A C 1
ATOM 805 O O . GLU A 1 105 ? -10.369 3.307 5.702 1.00 94.69 105 GLU A O 1
ATOM 810 N N . ILE A 1 106 ? -11.926 3.446 4.095 1.00 95.25 106 ILE A N 1
ATOM 811 C CA . ILE A 1 106 ? -11.090 2.834 3.052 1.00 95.25 106 ILE A CA 1
ATOM 812 C C . ILE A 1 106 ? -10.531 3.954 2.177 1.00 95.25 106 ILE A C 1
ATOM 814 O O . ILE A 1 106 ? -11.226 4.516 1.329 1.00 95.25 106 ILE A O 1
ATOM 818 N N . ARG A 1 107 ? -9.257 4.286 2.381 1.00 96.25 107 ARG A N 1
ATOM 819 C CA . ARG A 1 107 ? -8.589 5.362 1.656 1.00 96.25 107 ARG A CA 1
ATOM 820 C C . ARG A 1 107 ? -8.262 4.937 0.226 1.00 96.25 107 ARG A C 1
ATOM 822 O O . ARG A 1 107 ? -7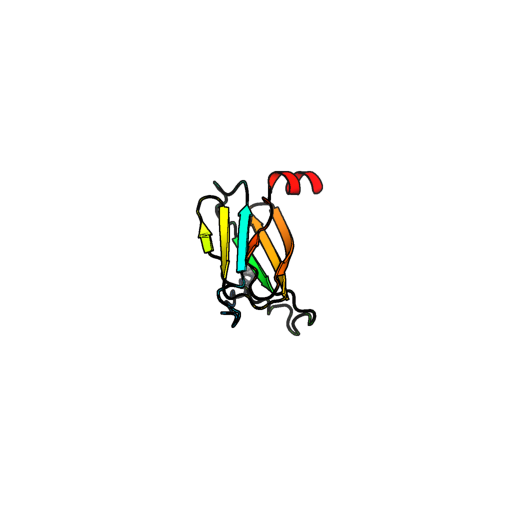.373 4.117 0.004 1.00 96.25 107 ARG A O 1
ATOM 829 N N . GLY A 1 108 ? -8.920 5.548 -0.753 1.00 96.12 108 GLY A N 1
ATOM 830 C CA . GLY A 1 108 ? -8.521 5.447 -2.157 1.00 96.12 108 GLY A CA 1
ATOM 831 C C . GLY A 1 108 ? -7.321 6.346 -2.458 1.00 96.12 108 GLY A C 1
ATOM 832 O O . GLY A 1 108 ? -7.374 7.557 -2.235 1.00 96.12 108 GLY A O 1
ATOM 833 N N . LEU A 1 109 ? -6.237 5.777 -2.981 1.00 95.19 109 LEU A N 1
ATOM 834 C CA . LEU A 1 109 ? -5.114 6.545 -3.514 1.00 95.19 109 LEU A CA 1
ATOM 835 C C . LEU A 1 109 ? -5.280 6.735 -5.022 1.00 95.19 109 LEU A C 1
ATOM 837 O O . LEU A 1 109 ? -5.512 5.776 -5.757 1.00 95.19 109 LEU A O 1
ATOM 841 N N . SER A 1 110 ? -5.115 7.975 -5.493 1.00 90.56 110 SER A N 1
ATOM 842 C CA . SER A 1 110 ? -5.024 8.266 -6.928 1.00 90.56 110 SER A CA 1
ATOM 843 C C . SER A 1 110 ? -3.917 7.434 -7.571 1.00 90.56 110 SER A C 1
ATOM 845 O O . SER A 1 110 ? -2.898 7.178 -6.919 1.00 90.56 110 SER A O 1
ATOM 847 N N . LEU A 1 111 ? -4.105 7.082 -8.848 1.00 90.56 111 LEU A N 1
ATOM 848 C CA . LEU A 1 111 ? -3.135 6.337 -9.647 1.00 90.56 111 LEU A CA 1
ATOM 849 C C . LEU A 1 111 ? -1.714 6.880 -9.447 1.00 90.56 111 LEU A C 1
ATOM 851 O O . LEU A 1 111 ? -1.460 8.074 -9.621 1.00 90.56 111 LEU A O 1
ATOM 855 N N . ILE A 1 112 ? -0.799 5.981 -9.099 1.00 90.38 112 ILE A N 1
ATOM 856 C CA . ILE A 1 112 ? 0.620 6.282 -8.951 1.00 90.38 112 ILE A CA 1
ATOM 857 C C . ILE A 1 112 ? 1.305 5.891 -10.259 1.00 90.38 112 ILE A C 1
ATOM 859 O O . ILE A 1 112 ? 1.462 4.708 -10.550 1.00 90.38 112 ILE A O 1
ATOM 863 N N . ASP A 1 113 ? 1.665 6.892 -11.061 1.00 89.69 113 ASP A N 1
ATOM 864 C CA . ASP A 1 113 ? 2.354 6.702 -12.340 1.00 89.69 113 ASP A CA 1
ATOM 865 C C . ASP A 1 113 ? 3.865 6.892 -12.159 1.00 89.69 113 ASP A C 1
ATOM 867 O O . ASP A 1 113 ? 4.340 8.021 -12.016 1.00 89.69 113 ASP A O 1
ATOM 871 N N . LEU A 1 114 ? 4.615 5.789 -12.153 1.00 84.62 114 LEU A N 1
ATOM 872 C CA . LEU A 1 114 ? 6.060 5.772 -11.917 1.00 84.62 114 LEU A CA 1
ATOM 873 C C . LEU A 1 114 ? 6.843 6.500 -13.016 1.00 84.62 114 LEU A C 1
ATOM 875 O O . LEU A 1 114 ? 7.865 7.114 -12.722 1.00 84.62 114 LEU A O 1
ATOM 879 N N . ARG A 1 115 ? 6.318 6.550 -14.247 1.00 83.56 115 ARG A N 1
ATOM 880 C CA . ARG A 1 115 ? 6.956 7.264 -15.371 1.00 83.56 115 ARG A CA 1
ATOM 881 C C . ARG A 1 115 ? 7.060 8.765 -15.113 1.00 83.56 115 ARG A C 1
ATOM 883 O O . ARG A 1 115 ? 7.974 9.423 -15.587 1.00 83.56 115 ARG A O 1
ATOM 890 N N . LYS A 1 116 ? 6.123 9.328 -14.343 1.00 77.88 116 LYS A N 1
ATOM 891 C CA . LYS A 1 116 ? 6.136 10.754 -13.976 1.00 77.88 116 LYS A CA 1
ATOM 892 C C . LYS A 1 116 ? 7.111 11.067 -12.845 1.00 77.88 116 LYS A C 1
ATOM 894 O O . LYS A 1 116 ? 7.427 12.234 -12.628 1.00 77.88 116 LYS A O 1
ATOM 899 N N . VAL A 1 117 ? 7.528 10.053 -12.091 1.00 68.06 117 VAL A N 1
ATOM 900 C CA . VAL A 1 117 ? 8.474 10.209 -10.982 1.00 68.06 117 VAL A CA 1
ATOM 901 C C . VAL A 1 117 ? 9.902 10.288 -11.519 1.00 68.06 117 VAL A C 1
ATOM 903 O O . VAL A 1 117 ? 10.662 11.136 -11.069 1.00 68.06 117 VAL A O 1
ATOM 906 N N . GLU A 1 118 ? 10.222 9.473 -12.525 1.00 58.09 118 GLU A N 1
ATOM 907 C CA . GLU A 1 118 ? 11.532 9.422 -13.188 1.00 58.09 118 GLU A CA 1
ATOM 908 C C . GLU A 1 118 ? 11.929 10.774 -13.815 1.00 58.09 118 GLU A C 1
ATOM 910 O O . GLU A 1 118 ? 13.027 11.267 -13.587 1.00 58.09 118 GLU A O 1
ATOM 915 N N . VAL A 1 119 ? 10.985 11.456 -14.476 1.00 57.00 119 VAL A N 1
ATOM 916 C CA . VAL A 1 119 ? 11.207 12.761 -15.140 1.00 57.00 119 VAL A CA 1
ATOM 917 C C . VAL A 1 119 ? 11.559 13.897 -14.167 1.00 57.00 119 VAL A C 1
ATOM 919 O O . VAL A 1 119 ? 12.097 14.920 -14.571 1.00 57.00 119 VAL A O 1
ATOM 922 N N . ARG A 1 120 ? 11.253 13.765 -12.870 1.00 52.41 120 ARG A N 1
ATOM 923 C CA . ARG A 1 120 ? 11.582 14.803 -11.874 1.00 52.41 120 ARG A CA 1
ATOM 924 C C . ARG A 1 120 ? 13.002 14.686 -11.318 1.00 52.41 120 ARG A C 1
ATOM 926 O O . ARG A 1 120 ? 13.399 15.555 -10.548 1.00 52.41 120 ARG A O 1
ATOM 933 N N . GLN A 1 121 ? 13.717 13.608 -11.636 1.00 46.56 121 GLN A N 1
ATOM 934 C CA . GLN A 1 121 ? 15.064 13.337 -11.125 1.00 46.56 121 GLN A CA 1
ATOM 935 C C . GLN A 1 121 ? 16.162 13.483 -12.192 1.00 46.56 121 GLN A C 1
ATOM 937 O O . GLN A 1 121 ? 17.333 13.313 -11.860 1.00 46.56 121 GLN A O 1
ATOM 942 N N . SER A 1 122 ? 15.786 13.799 -13.436 1.00 44.66 122 SER A N 1
ATOM 943 C CA . SER A 1 122 ? 16.672 14.0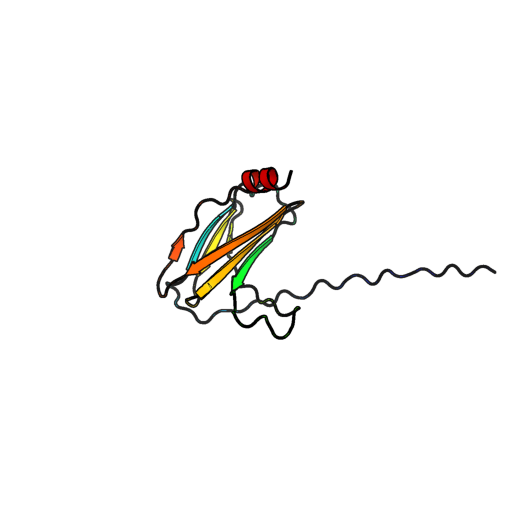70 -14.577 1.00 44.66 122 SER A CA 1
ATOM 944 C C . SER A 1 122 ? 16.906 15.557 -14.799 1.00 44.66 122 SER A C 1
ATOM 946 O O . SER A 1 122 ? 15.893 16.294 -14.757 1.00 44.66 122 SER A O 1
#

Solvent-accessible surface area (backbone atoms only — not comparable to full-atom values): 7382 Å² total; per-residue (Å²): 136,87,83,79,80,80,78,75,72,78,76,78,76,78,78,81,86,48,75,52,88,56,91,25,50,76,54,6,24,40,37,37,38,39,35,85,41,73,90,51,80,85,46,50,74,44,35,29,74,59,61,90,66,69,53,97,42,93,84,64,67,58,33,41,75,63,52,71,49,80,78,25,39,36,37,39,62,16,39,59,61,43,42,32,34,41,39,42,38,40,88,93,45,78,50,73,49,75,50,72,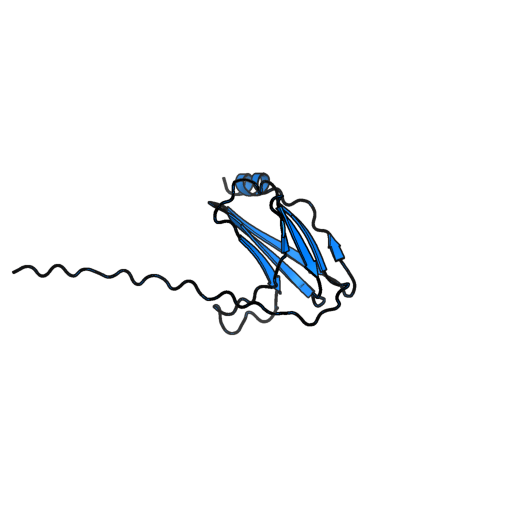35,51,80,70,29,67,38,76,48,75,77,42,53,54,72,68,55,58,64,74,77,108